Protein AF-A0A0R2HBV1-F1 (afdb_monomer_lite)

Organism: NCBI:txid1410657

Radius of gyration: 14.28 Å; chains: 1; bounding box: 38×38×32 Å

Secondary structure (DSSP, 8-state):
-EEEEETTT-S-HHHHHHHHHHTT-EEEEEEETTS---SSSEEEEE-SSTTHHHHHHHHH--TT-EEE------TT--TTS---S-TTSTTSS--

Foldseek 3Di:
DAEEEAPVQDPPVVVVVVVCVVVVHAYEYEYEPVDDDDDPHHYDYFHPDDCRSVVVCVVPDDPPYFYDGDHDDPPDDDPDDDDPCPPPTPPPRDD

pLDDT: mean 70.32, std 22.31, range [29.72, 93.0]

Structure (mmCIF, N/CA/C/O backbone):
data_AF-A0A0R2HBV1-F1
#
_entry.id   AF-A0A0R2HBV1-F1
#
loop_
_atom_site.group_PDB
_atom_site.id
_atom_site.type_symbol
_atom_site.label_atom_id
_atom_site.label_alt_id
_atom_site.label_comp_id
_atom_site.label_asym_id
_atom_site.label_entity_id
_atom_site.label_seq_id
_atom_site.pdbx_PDB_ins_code
_atom_site.Cartn_x
_atom_site.Cartn_y
_atom_site.Cartn_z
_atom_site.occupancy
_atom_site.B_iso_or_equiv
_atom_site.auth_seq_id
_atom_site.auth_comp_id
_atom_site.auth_asym_id
_atom_site.auth_atom_id
_atom_site.pdbx_PDB_model_num
ATOM 1 N N . MET A 1 1 ? -10.648 -4.814 3.631 1.00 86.69 1 MET A N 1
ATOM 2 C CA . MET A 1 1 ? -10.395 -3.386 3.402 1.00 86.69 1 MET A CA 1
ATOM 3 C C . MET A 1 1 ? -8.952 -3.095 3.732 1.00 86.69 1 MET A C 1
ATOM 5 O O . MET A 1 1 ? -8.571 -3.191 4.894 1.00 86.69 1 MET A O 1
ATOM 9 N N . ARG A 1 2 ? -8.179 -2.794 2.694 1.00 91.56 2 ARG A N 1
ATOM 10 C CA . ARG A 1 2 ? -6.782 -2.360 2.741 1.00 91.56 2 ARG A CA 1
ATOM 11 C C . ARG A 1 2 ? -6.655 -1.019 2.028 1.00 91.56 2 ARG A C 1
ATOM 13 O O . ARG A 1 2 ? -7.523 -0.669 1.230 1.00 91.56 2 ARG A O 1
ATOM 20 N N . LEU A 1 3 ? -5.584 -0.294 2.300 1.00 90.50 3 LEU A N 1
ATOM 21 C CA . LEU A 1 3 ? -5.217 0.943 1.633 1.00 90.50 3 LEU A CA 1
ATOM 22 C C . LEU A 1 3 ? -4.081 0.658 0.641 1.00 90.50 3 LEU A C 1
ATOM 24 O O . LEU A 1 3 ? -2.958 0.376 1.047 1.00 90.50 3 LEU A O 1
ATOM 28 N N . LEU A 1 4 ? -4.382 0.716 -0.654 1.00 90.56 4 LEU A N 1
ATOM 29 C CA . LEU A 1 4 ? -3.428 0.512 -1.742 1.00 90.56 4 LEU A CA 1
ATOM 30 C C . LEU A 1 4 ? -2.968 1.880 -2.257 1.00 90.56 4 LEU A C 1
ATOM 32 O O . LEU A 1 4 ? -3.783 2.681 -2.723 1.00 90.56 4 LEU A O 1
ATOM 36 N N . ILE A 1 5 ? -1.674 2.161 -2.141 1.00 88.56 5 ILE A N 1
ATOM 37 C CA . ILE A 1 5 ? -1.085 3.458 -2.483 1.00 88.56 5 ILE A CA 1
ATOM 38 C C . ILE A 1 5 ? -0.234 3.328 -3.734 1.00 88.56 5 ILE A C 1
ATOM 40 O O . ILE A 1 5 ? 0.685 2.512 -3.770 1.00 88.56 5 ILE A O 1
ATOM 44 N N . ASP A 1 6 ? -0.456 4.207 -4.701 1.00 87.44 6 ASP A N 1
ATOM 45 C CA . ASP A 1 6 ? 0.544 4.489 -5.726 1.00 87.44 6 ASP A CA 1
ATOM 46 C C . ASP A 1 6 ? 1.670 5.338 -5.122 1.00 87.44 6 ASP A C 1
ATOM 48 O O . ASP A 1 6 ? 1.532 6.529 -4.817 1.00 87.44 6 ASP A O 1
ATOM 52 N N . GLY A 1 7 ? 2.788 4.666 -4.878 1.00 84.81 7 GLY A N 1
ATOM 53 C CA . GLY A 1 7 ? 3.988 5.207 -4.277 1.00 84.81 7 GLY A CA 1
ATOM 54 C C . GLY A 1 7 ? 4.787 6.119 -5.201 1.00 84.81 7 GLY A C 1
ATOM 55 O O . GLY A 1 7 ? 5.530 6.944 -4.664 1.00 84.81 7 GLY A O 1
ATOM 56 N N . ASP A 1 8 ? 4.612 6.038 -6.521 1.00 79.38 8 ASP A N 1
ATOM 57 C CA . ASP A 1 8 ? 5.271 6.935 -7.478 1.00 79.38 8 ASP A CA 1
ATOM 58 C C . ASP A 1 8 ? 4.580 8.305 -7.474 1.00 79.38 8 ASP A C 1
ATOM 60 O O . ASP A 1 8 ? 5.230 9.353 -7.524 1.00 79.38 8 ASP A O 1
ATOM 64 N N . ALA A 1 9 ? 3.253 8.308 -7.328 1.00 73.88 9 ALA A N 1
ATOM 65 C CA . ALA A 1 9 ? 2.451 9.524 -7.340 1.00 73.88 9 ALA A CA 1
ATOM 66 C C . ALA A 1 9 ? 2.286 10.205 -5.969 1.00 73.88 9 ALA A C 1
ATOM 68 O O . ALA A 1 9 ? 1.816 11.337 -5.945 1.00 73.88 9 ALA A O 1
ATOM 69 N N . CYS A 1 10 ? 2.640 9.563 -4.844 1.00 77.25 10 CYS A N 1
ATOM 70 C CA . CYS A 1 10 ? 2.327 10.031 -3.481 1.00 77.25 10 CYS A CA 1
ATOM 71 C C . CYS A 1 10 ? 3.562 10.517 -2.685 1.00 77.25 10 CYS A C 1
ATOM 73 O O . CYS A 1 10 ? 4.330 9.678 -2.210 1.00 77.25 10 CYS A O 1
ATOM 75 N N . PRO A 1 11 ? 3.768 11.825 -2.424 1.00 68.75 11 PRO A N 1
ATOM 76 C CA . PRO A 1 11 ? 4.926 12.309 -1.668 1.00 68.75 11 PRO A CA 1
ATOM 77 C C . PRO A 1 11 ? 4.800 12.076 -0.151 1.00 68.75 11 PRO A C 1
ATOM 79 O O . PRO A 1 11 ? 5.794 11.742 0.493 1.00 68.75 11 PRO A O 1
ATOM 82 N N . ASN A 1 12 ? 3.590 12.148 0.422 1.00 77.81 12 ASN A N 1
ATOM 83 C CA . ASN A 1 12 ? 3.370 12.112 1.879 1.00 77.81 12 ASN A CA 1
ATOM 84 C C . ASN A 1 12 ? 2.904 10.735 2.386 1.00 77.81 12 ASN A C 1
ATOM 86 O O . ASN A 1 12 ? 1.870 10.603 3.037 1.00 77.81 12 ASN A O 1
ATOM 90 N N . LYS A 1 13 ? 3.682 9.687 2.098 1.00 82.44 13 LYS A N 1
ATOM 91 C CA . LYS A 1 13 ? 3.355 8.303 2.499 1.00 82.44 13 LYS A CA 1
ATOM 92 C C . LYS A 1 13 ? 3.337 8.087 4.019 1.00 82.44 13 LYS A C 1
ATOM 94 O O . LYS A 1 13 ? 2.539 7.300 4.509 1.00 82.44 13 LYS A O 1
ATOM 99 N N . GLU A 1 14 ? 4.170 8.805 4.768 1.00 84.38 14 GLU A N 1
ATOM 100 C CA . GLU A 1 14 ? 4.250 8.646 6.227 1.00 84.38 14 GLU A CA 1
ATOM 101 C C . GLU A 1 14 ? 2.967 9.100 6.940 1.00 84.38 14 GLU A C 1
ATOM 103 O O . GLU A 1 14 ? 2.492 8.435 7.852 1.00 84.38 14 GLU A O 1
ATOM 108 N N . GLU A 1 15 ? 2.357 10.200 6.492 1.00 83.06 15 GLU A N 1
ATOM 109 C CA . GLU A 1 15 ? 1.103 10.700 7.069 1.00 83.06 15 GLU A CA 1
ATOM 110 C C . GLU A 1 15 ? -0.054 9.723 6.824 1.00 83.06 15 GLU A C 1
ATOM 112 O O . GLU A 1 15 ? -0.834 9.434 7.732 1.00 83.06 15 GLU A O 1
ATOM 117 N N . LEU A 1 16 ? -0.118 9.147 5.617 1.00 82.38 16 LEU A N 1
ATOM 118 C CA . LEU A 1 16 ? -1.073 8.087 5.298 1.00 82.38 16 LEU A CA 1
ATOM 119 C C . LEU A 1 16 ? -0.843 6.838 6.145 1.00 82.38 16 LEU A C 1
ATOM 121 O O . LEU A 1 16 ? -1.813 6.215 6.566 1.00 82.38 16 LEU A O 1
ATOM 125 N N . TYR A 1 17 ? 0.414 6.491 6.421 1.00 88.19 17 TYR A N 1
ATOM 126 C CA . TYR A 1 17 ? 0.737 5.344 7.257 1.00 88.19 17 TYR A CA 1
ATOM 127 C C . TYR A 1 17 ? 0.285 5.544 8.705 1.00 88.19 17 TYR A C 1
ATOM 129 O O . TYR A 1 17 ? -0.381 4.670 9.253 1.00 88.19 17 TYR A O 1
ATOM 137 N N . GLN A 1 18 ? 0.543 6.712 9.302 1.00 85.81 18 GLN A N 1
ATOM 138 C CA . GLN A 1 18 ? 0.041 7.023 10.647 1.00 85.81 18 GLN A CA 1
ATOM 139 C C . GLN A 1 18 ? -1.492 6.973 10.702 1.00 85.81 18 GLN A C 1
ATOM 141 O O . GLN A 1 18 ? -2.062 6.380 11.616 1.00 85.81 18 GLN A O 1
ATOM 146 N N . LEU A 1 19 ? -2.168 7.503 9.678 1.00 83.81 19 LEU A N 1
ATOM 147 C CA . LEU A 1 19 ? -3.622 7.408 9.572 1.00 83.81 19 LEU A CA 1
ATOM 148 C C . LEU A 1 19 ? -4.091 5.949 9.444 1.00 83.81 19 LEU A C 1
ATOM 150 O O . LEU A 1 19 ? -5.048 5.540 10.095 1.00 83.81 19 LEU A O 1
ATOM 154 N N . ALA A 1 20 ? -3.420 5.140 8.627 1.00 86.94 20 ALA A N 1
ATOM 155 C CA . ALA A 1 20 ? -3.738 3.726 8.477 1.00 86.94 20 ALA A CA 1
ATOM 156 C C . ALA A 1 20 ? -3.596 2.975 9.814 1.00 86.94 20 ALA A C 1
ATOM 158 O O . ALA A 1 20 ? -4.478 2.192 10.169 1.00 86.94 20 ALA A O 1
ATOM 159 N N . LEU A 1 21 ? -2.560 3.284 10.604 1.00 88.88 21 LEU A N 1
ATOM 160 C CA . LEU A 1 21 ? -2.371 2.744 11.953 1.00 88.88 21 LEU A CA 1
ATOM 161 C C . LEU A 1 21 ? -3.499 3.154 12.909 1.00 88.88 21 LEU A C 1
ATOM 163 O O . LEU A 1 21 ? -4.070 2.289 13.575 1.00 88.88 21 LEU A O 1
ATOM 167 N N . ASP A 1 22 ? -3.863 4.439 12.944 1.00 90.00 22 ASP A N 1
ATOM 168 C CA . ASP A 1 22 ? -4.923 4.964 13.818 1.00 90.00 22 ASP A CA 1
ATOM 169 C C . ASP A 1 22 ? -6.280 4.288 13.566 1.00 90.00 22 ASP A C 1
ATOM 171 O O . ASP A 1 22 ? -7.056 4.047 14.495 1.00 90.00 22 ASP A O 1
ATOM 175 N N . TYR A 1 23 ? -6.559 3.950 12.305 1.00 87.56 23 TYR A N 1
ATOM 176 C CA . TYR A 1 23 ? -7.789 3.275 11.890 1.00 87.56 23 TYR A CA 1
ATOM 177 C C . TYR A 1 23 ? -7.657 1.747 11.813 1.00 87.56 23 TYR A C 1
ATOM 179 O O . TYR A 1 23 ? -8.637 1.070 11.492 1.00 87.56 23 TYR A O 1
ATOM 187 N N . ASN A 1 24 ? -6.484 1.192 12.137 1.00 91.19 24 ASN A N 1
ATOM 188 C CA . ASN A 1 24 ? -6.169 -0.234 12.035 1.00 91.19 24 ASN A CA 1
ATOM 189 C C . ASN A 1 24 ? -6.482 -0.813 10.637 1.00 91.19 24 ASN A C 1
ATOM 191 O O . ASN A 1 24 ? -7.096 -1.876 10.502 1.00 91.19 24 ASN A O 1
ATOM 195 N N . ILE A 1 25 ? -6.091 -0.072 9.598 1.00 89.88 25 ILE A N 1
ATOM 196 C CA . ILE A 1 25 ? -6.196 -0.441 8.186 1.00 89.88 25 ILE A CA 1
ATOM 197 C C . ILE A 1 25 ? -4.800 -0.821 7.695 1.00 89.88 25 ILE A C 1
ATOM 199 O O . ILE A 1 25 ? -3.833 -0.095 7.898 1.00 89.88 25 ILE A O 1
ATOM 203 N N . GLU A 1 26 ? -4.693 -1.964 7.028 1.00 92.88 26 GLU A N 1
ATOM 204 C CA . GLU A 1 26 ? -3.455 -2.384 6.370 1.00 92.88 26 GLU A CA 1
ATOM 205 C C . GLU A 1 26 ? -3.144 -1.458 5.188 1.00 92.88 26 GLU A C 1
ATOM 207 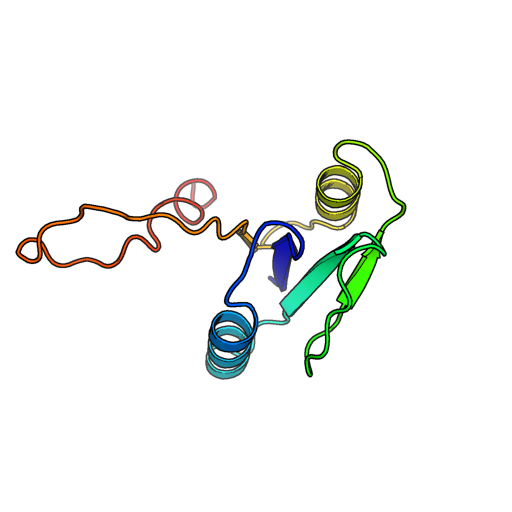O O . GLU A 1 26 ? -4.025 -1.203 4.368 1.00 92.88 26 GLU A O 1
ATOM 212 N N . MET A 1 27 ? -1.905 -0.972 5.090 1.00 91.94 27 MET A N 1
ATOM 213 C CA . MET A 1 27 ? -1.441 -0.1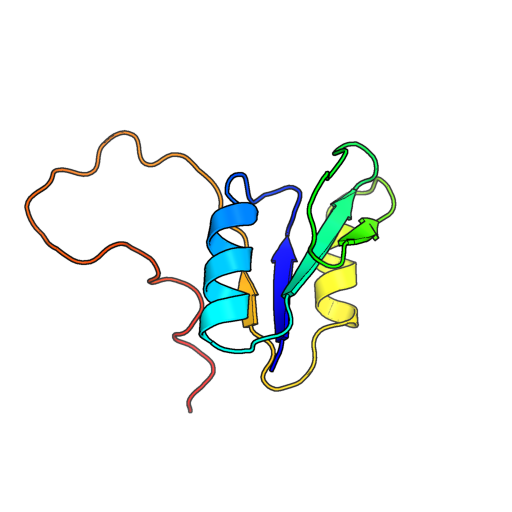10 4.002 1.00 91.94 27 MET A CA 1
ATOM 214 C C . MET A 1 27 ? -0.340 -0.804 3.199 1.00 91.94 27 MET A C 1
ATOM 216 O O . MET A 1 27 ? 0.672 -1.213 3.766 1.00 91.94 27 MET A O 1
ATOM 220 N N . ILE A 1 28 ? -0.533 -0.875 1.880 1.00 93.00 28 ILE A N 1
ATOM 221 C CA . ILE A 1 28 ? 0.402 -1.459 0.916 1.00 93.00 28 ILE A CA 1
ATOM 222 C C . ILE A 1 28 ? 0.746 -0.394 -0.121 1.00 93.00 28 ILE A C 1
ATOM 224 O O . ILE A 1 28 ? -0.141 0.190 -0.747 1.00 93.00 28 ILE A O 1
ATOM 228 N N . VAL A 1 29 ? 2.036 -0.139 -0.306 1.00 92.06 29 VAL A N 1
ATOM 229 C CA . VAL A 1 29 ? 2.541 0.848 -1.262 1.00 92.06 29 VAL A CA 1
ATOM 230 C C . VAL A 1 29 ? 3.136 0.153 -2.475 1.00 92.06 29 VAL A C 1
ATOM 232 O O . VAL A 1 29 ? 3.950 -0.750 -2.331 1.00 92.06 29 VAL A O 1
ATOM 235 N N . PHE A 1 30 ? 2.767 0.598 -3.669 1.00 91.12 30 PHE A N 1
ATOM 236 C CA . PHE A 1 30 ? 3.267 0.081 -4.938 1.00 91.12 30 PHE A CA 1
ATOM 237 C C . PHE A 1 30 ? 4.115 1.154 -5.609 1.00 91.12 30 PHE A C 1
ATOM 239 O O . PHE A 1 30 ? 3.632 2.262 -5.810 1.00 91.12 30 PHE A O 1
ATOM 246 N N . CYS A 1 31 ? 5.368 0.867 -5.939 1.00 89.12 31 CYS A N 1
ATOM 247 C CA . CYS A 1 31 ? 6.234 1.830 -6.622 1.00 89.12 31 CYS A CA 1
ATOM 248 C C . CYS A 1 31 ? 7.188 1.125 -7.573 1.00 89.12 31 CYS A C 1
ATOM 250 O O . CYS A 1 31 ? 7.494 -0.056 -7.391 1.00 89.12 31 CYS A O 1
ATOM 252 N N . ASP A 1 32 ? 7.688 1.837 -8.573 1.00 85.56 32 ASP A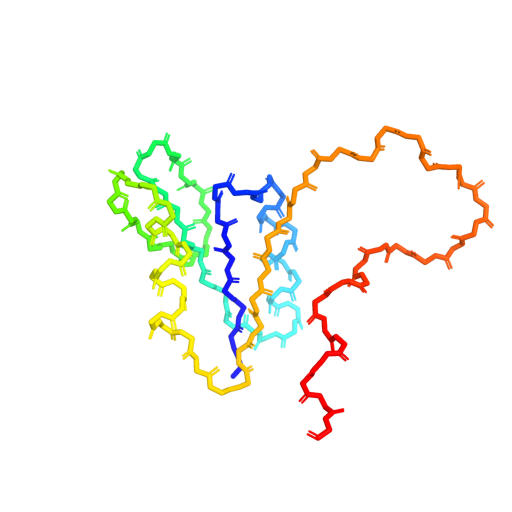 N 1
ATOM 253 C CA . ASP A 1 32 ? 8.741 1.291 -9.416 1.00 85.56 32 ASP A CA 1
ATOM 254 C C . ASP A 1 32 ? 10.101 1.242 -8.685 1.00 85.56 32 ASP A C 1
ATOM 256 O O . ASP A 1 32 ? 10.305 1.802 -7.603 1.00 85.56 32 ASP A O 1
ATOM 260 N N . TYR A 1 33 ? 11.075 0.554 -9.282 1.00 80.50 33 TYR A N 1
ATOM 261 C CA . TYR A 1 33 ? 12.440 0.481 -8.744 1.00 80.50 33 TYR A CA 1
ATOM 262 C C . TYR A 1 33 ? 13.223 1.805 -8.812 1.00 80.50 33 TYR A C 1
ATOM 264 O O . TYR A 1 33 ? 14.357 1.863 -8.325 1.00 80.50 33 TYR A O 1
ATOM 272 N N . SER A 1 34 ? 12.676 2.857 -9.430 1.00 75.25 34 SER A N 1
ATOM 273 C CA . SER A 1 34 ? 13.337 4.162 -9.513 1.00 75.25 34 SER A CA 1
ATOM 274 C C . SER A 1 34 ? 13.183 4.968 -8.218 1.00 75.25 34 SER A C 1
ATOM 276 O O . SER A 1 34 ? 14.042 5.797 -7.900 1.00 75.25 34 SER A O 1
ATOM 278 N N . HIS A 1 35 ? 12.160 4.655 -7.417 1.00 68.44 35 HIS A N 1
ATOM 279 C CA . HIS A 1 35 ? 11.904 5.271 -6.123 1.00 68.44 35 HIS A CA 1
ATOM 280 C C . HIS A 1 35 ? 12.354 4.350 -4.982 1.00 68.44 35 HIS A C 1
ATOM 282 O O . HIS A 1 35 ? 11.754 3.315 -4.713 1.00 68.44 35 HIS A O 1
ATOM 288 N N . ILE A 1 36 ? 13.409 4.733 -4.256 1.00 66.56 36 ILE A N 1
ATOM 289 C CA . ILE A 1 36 ? 13.779 4.038 -3.014 1.00 66.56 36 ILE A CA 1
ATOM 290 C C . ILE A 1 36 ? 12.835 4.514 -1.910 1.00 66.56 36 ILE A C 1
ATOM 292 O O . ILE A 1 36 ? 12.962 5.637 -1.417 1.00 66.56 36 ILE A O 1
ATOM 296 N N . ILE A 1 37 ? 11.908 3.651 -1.506 1.00 71.56 37 ILE A N 1
ATOM 297 C CA . ILE A 1 37 ? 11.015 3.901 -0.379 1.00 71.56 37 ILE A CA 1
ATOM 298 C C . ILE A 1 37 ? 11.658 3.350 0.897 1.00 71.56 37 ILE A C 1
ATOM 300 O O . ILE A 1 37 ? 11.925 2.157 1.014 1.00 71.56 37 ILE A O 1
ATOM 304 N N . ASN A 1 38 ? 11.892 4.238 1.866 1.00 67.38 38 ASN A N 1
ATOM 305 C CA . ASN A 1 38 ? 12.297 3.885 3.226 1.00 67.38 38 ASN A CA 1
ATOM 306 C C . ASN A 1 38 ? 11.135 4.223 4.168 1.00 67.38 38 ASN A C 1
ATOM 308 O O . ASN A 1 38 ? 10.974 5.383 4.543 1.00 67.38 38 ASN A O 1
ATOM 312 N N . GLY A 1 39 ? 10.322 3.227 4.513 1.00 76.44 39 GLY A N 1
ATOM 313 C CA . GLY A 1 39 ? 9.183 3.362 5.422 1.00 76.44 39 GLY A CA 1
ATOM 314 C C . GLY A 1 39 ? 8.930 2.070 6.196 1.00 76.44 39 GLY A C 1
ATOM 315 O O . GLY A 1 39 ? 9.495 1.029 5.865 1.00 76.44 39 GLY A O 1
ATOM 316 N N . GLU A 1 40 ? 8.101 2.143 7.237 1.00 85.38 40 GLU A N 1
ATOM 317 C CA . GLU A 1 40 ? 7.706 0.975 8.048 1.00 85.38 40 GLU A CA 1
ATOM 318 C C . GLU A 1 40 ? 6.487 0.223 7.481 1.00 85.38 40 GLU A C 1
ATOM 320 O O . GLU A 1 40 ? 6.059 -0.784 8.040 1.00 85.38 40 GLU A O 1
ATOM 325 N N . TYR A 1 41 ? 5.937 0.701 6.367 1.00 87.31 41 TYR A N 1
ATOM 326 C CA . TYR A 1 41 ? 4.810 0.104 5.657 1.00 87.31 41 TYR A CA 1
ATOM 327 C C . TYR A 1 41 ? 5.258 -0.907 4.599 1.00 87.31 41 TYR A C 1
ATOM 329 O O . TYR A 1 41 ? 6.362 -0.832 4.049 1.00 87.31 41 TYR A O 1
ATOM 337 N N . GLU A 1 42 ? 4.366 -1.842 4.275 1.00 91.25 42 GLU A N 1
ATOM 338 C CA . GLU A 1 42 ? 4.608 -2.811 3.212 1.00 91.25 42 GLU A CA 1
ATOM 339 C C . GLU A 1 42 ? 4.772 -2.098 1.867 1.00 91.25 42 GLU A C 1
ATOM 341 O O . GLU A 1 42 ? 3.993 -1.212 1.509 1.00 91.25 42 GLU A O 1
ATOM 346 N N . THR A 1 43 ? 5.815 -2.480 1.130 1.00 91.50 43 THR A N 1
ATOM 347 C CA . THR A 1 43 ? 6.120 -1.920 -0.186 1.00 91.50 43 THR A CA 1
ATOM 348 C C . THR A 1 43 ? 6.332 -3.041 -1.196 1.00 91.50 43 THR A C 1
ATOM 350 O O . THR A 1 43 ? 7.193 -3.904 -1.008 1.00 91.50 43 THR A O 1
ATOM 353 N N . ILE A 1 44 ? 5.566 -3.001 -2.282 1.00 91.19 44 ILE A N 1
ATOM 354 C CA . ILE A 1 44 ? 5.662 -3.896 -3.430 1.00 91.19 44 ILE A CA 1
ATOM 355 C C . ILE A 1 44 ? 6.334 -3.133 -4.571 1.00 91.19 44 ILE A C 1
ATOM 357 O O . ILE A 1 44 ? 5.790 -2.170 -5.112 1.00 91.19 44 ILE A O 1
ATOM 361 N N . TYR A 1 45 ? 7.533 -3.582 -4.939 1.00 90.19 45 TYR A N 1
ATOM 362 C CA . TYR A 1 45 ? 8.278 -3.007 -6.053 1.00 90.19 45 TYR A CA 1
ATOM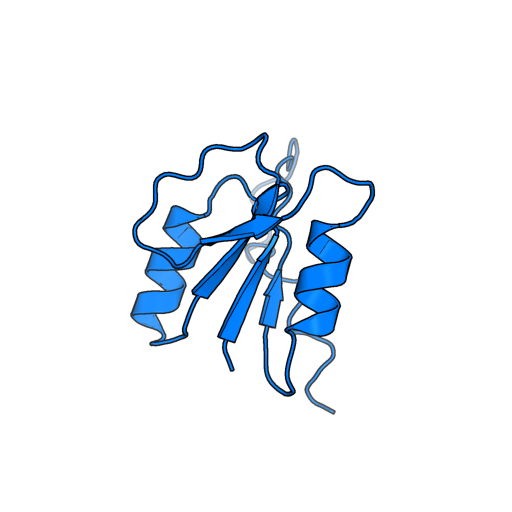 363 C C . TYR A 1 45 ? 7.804 -3.590 -7.385 1.00 90.19 45 TYR A C 1
ATOM 365 O O . TYR A 1 45 ? 7.719 -4.809 -7.548 1.00 90.19 45 TYR A O 1
ATOM 373 N N . CYS A 1 46 ? 7.512 -2.698 -8.323 1.00 87.56 46 CYS A N 1
ATOM 374 C CA . CYS A 1 46 ? 6.987 -2.986 -9.649 1.00 87.56 46 CYS A CA 1
ATOM 375 C C . CYS A 1 46 ? 8.084 -2.802 -10.709 1.00 87.56 46 CYS A C 1
ATOM 377 O O . CYS A 1 46 ? 9.004 -1.996 -10.536 1.00 87.56 46 CYS A O 1
ATOM 379 N N . ASP A 1 47 ? 7.993 -3.540 -11.818 1.00 86.44 47 ASP A N 1
ATOM 380 C CA . ASP A 1 47 ? 8.918 -3.361 -12.940 1.00 86.44 47 ASP A CA 1
ATOM 381 C C . ASP A 1 47 ? 8.798 -1.949 -13.540 1.00 86.44 47 ASP A C 1
ATOM 383 O O . ASP A 1 47 ? 7.746 -1.313 -13.511 1.00 86.44 47 ASP A O 1
ATOM 387 N N . MET A 1 48 ? 9.897 -1.452 -14.115 1.00 73.06 48 MET A N 1
ATOM 388 C CA . MET A 1 48 ? 9.901 -0.156 -14.795 1.00 73.06 48 MET A CA 1
ATOM 389 C C . MET A 1 48 ? 9.186 -0.287 -16.148 1.00 73.06 48 MET A C 1
ATOM 391 O O . MET A 1 48 ? 9.749 -0.806 -17.116 1.00 73.06 48 MET A O 1
ATOM 395 N N . GLY A 1 49 ? 7.945 0.189 -16.217 1.00 74.44 49 GLY A N 1
ATOM 396 C CA . GLY A 1 49 ? 7.084 0.130 -17.397 1.00 74.44 49 GLY A CA 1
ATOM 397 C C . GLY A 1 49 ? 5.952 1.154 -17.319 1.00 74.44 49 GLY A C 1
ATOM 398 O O . GLY A 1 49 ? 5.604 1.628 -16.243 1.00 74.44 49 GLY A O 1
ATOM 399 N N . HIS A 1 50 ? 5.390 1.529 -18.471 1.00 72.88 50 HIS A N 1
ATOM 400 C CA . HIS A 1 50 ? 4.264 2.468 -18.513 1.00 72.88 50 HIS A CA 1
ATOM 401 C C . HIS A 1 50 ? 3.040 1.850 -17.822 1.00 72.88 50 HIS A C 1
ATOM 403 O O . HIS A 1 50 ? 2.602 0.769 -18.219 1.00 72.88 50 HIS A O 1
ATOM 409 N N . ASP A 1 51 ? 2.497 2.545 -16.822 1.00 73.50 51 ASP A N 1
ATOM 410 C CA . ASP A 1 51 ? 1.349 2.135 -15.999 1.00 73.50 51 ASP A CA 1
ATOM 411 C C . ASP A 1 51 ? 1.524 0.788 -15.261 1.00 73.50 51 ASP A C 1
ATOM 413 O O . ASP A 1 51 ? 0.537 0.132 -14.930 1.00 73.50 51 ASP A O 1
ATOM 417 N N . GLU A 1 52 ? 2.756 0.319 -15.017 1.00 84.25 52 GLU A N 1
ATOM 418 C CA . GLU A 1 52 ? 2.967 -1.000 -14.389 1.00 84.25 52 GLU A CA 1
ATOM 419 C C . GLU A 1 52 ? 2.440 -1.031 -12.943 1.00 84.25 52 GLU A C 1
ATOM 421 O O . GLU A 1 52 ? 1.771 -1.985 -12.542 1.00 84.25 52 GLU A O 1
ATOM 426 N N . VAL A 1 53 ? 2.666 0.050 -12.188 1.00 82.62 53 VAL A N 1
ATOM 427 C CA . VAL A 1 53 ? 2.147 0.231 -10.822 1.00 82.62 53 VAL A CA 1
ATOM 428 C C . VAL A 1 53 ? 0.617 0.169 -10.807 1.00 82.62 53 VAL A C 1
ATOM 430 O O . VAL A 1 53 ? 0.044 -0.626 -10.059 1.00 82.62 53 VAL A O 1
ATOM 433 N N . ASP A 1 54 ? -0.050 0.919 -11.689 1.00 80.75 54 ASP A N 1
ATOM 434 C CA . ASP A 1 54 ? -1.513 0.909 -11.816 1.00 80.75 54 ASP A CA 1
ATOM 435 C C . ASP A 1 54 ? -2.051 -0.487 -12.161 1.00 80.75 54 ASP A C 1
ATOM 437 O O . ASP A 1 54 ? -3.049 -0.946 -11.596 1.00 80.75 54 ASP A O 1
ATOM 441 N N . GLN A 1 55 ? -1.383 -1.198 -13.076 1.00 81.56 55 GLN A N 1
ATOM 442 C CA . GLN A 1 55 ? -1.775 -2.552 -13.465 1.00 81.56 55 GLN A CA 1
ATOM 443 C C . GLN A 1 55 ? -1.641 -3.556 -12.323 1.00 81.56 55 GLN A C 1
ATOM 445 O O . GLN A 1 55 ? -2.451 -4.482 -1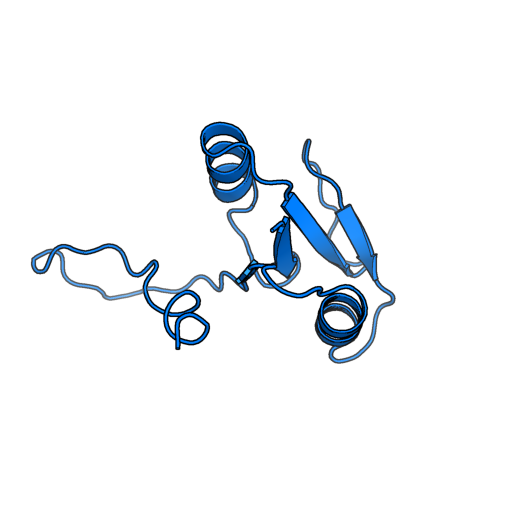2.232 1.00 81.56 55 GLN A O 1
ATOM 450 N N . ILE A 1 56 ? -0.624 -3.414 -11.476 1.00 86.44 56 ILE A N 1
ATOM 451 C CA . ILE A 1 56 ? -0.427 -4.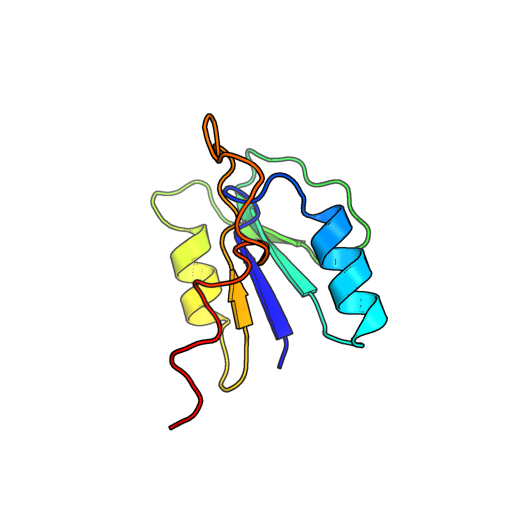292 -10.323 1.00 86.44 56 ILE A CA 1
ATOM 452 C C . ILE A 1 56 ? -1.466 -3.983 -9.247 1.00 86.44 56 ILE A C 1
ATOM 454 O O . ILE A 1 56 ? -2.135 -4.912 -8.797 1.00 86.44 56 ILE A O 1
ATOM 458 N N . ILE A 1 57 ? -1.706 -2.707 -8.926 1.00 84.38 57 ILE A N 1
ATOM 459 C CA . ILE A 1 57 ? -2.787 -2.303 -8.013 1.00 84.38 57 ILE A CA 1
ATOM 460 C C . ILE A 1 57 ? -4.127 -2.877 -8.490 1.00 84.38 57 ILE A C 1
ATOM 462 O O . ILE A 1 57 ? -4.864 -3.464 -7.701 1.00 84.38 57 ILE A O 1
ATOM 466 N N . TYR A 1 58 ? -4.431 -2.777 -9.789 1.00 82.62 58 TYR A N 1
ATOM 467 C CA . TYR A 1 58 ? -5.662 -3.324 -10.364 1.00 82.62 58 TYR A CA 1
ATOM 468 C C . TYR A 1 58 ? -5.793 -4.845 -10.181 1.00 82.62 58 TYR A C 1
ATOM 470 O O . TYR A 1 58 ? -6.891 -5.340 -9.924 1.00 82.62 58 TYR A O 1
ATOM 478 N N . LYS A 1 59 ? -4.694 -5.598 -10.319 1.00 85.06 59 LYS A N 1
ATOM 479 C CA . LYS A 1 59 ? -4.684 -7.062 -10.143 1.00 85.06 59 LYS A CA 1
ATOM 480 C C . LYS A 1 59 ? -4.803 -7.471 -8.673 1.00 85.06 59 LYS A C 1
ATOM 482 O O . LYS A 1 59 ? -5.450 -8.476 -8.386 1.00 85.06 59 LYS A O 1
ATOM 487 N N . GLU A 1 60 ? -4.187 -6.710 -7.772 1.00 86.12 60 GLU A N 1
ATOM 488 C CA . GLU A 1 60 ? -4.140 -6.993 -6.332 1.00 86.12 60 GLU A CA 1
ATOM 489 C C . GLU A 1 60 ? -5.383 -6.507 -5.578 1.00 86.12 60 GLU A C 1
ATOM 491 O O . GLU A 1 60 ? -5.689 -7.012 -4.494 1.00 86.12 60 GLU A O 1
ATOM 496 N N . ALA A 1 61 ? -6.118 -5.542 -6.135 1.00 85.12 61 ALA A N 1
ATOM 497 C CA . ALA A 1 61 ? -7.303 -4.983 -5.508 1.00 85.12 61 ALA A CA 1
ATOM 498 C C . ALA A 1 61 ? -8.395 -6.038 -5.286 1.00 85.12 61 ALA A C 1
ATOM 500 O O . ALA A 1 61 ? -8.764 -6.830 -6.161 1.00 85.12 61 ALA A O 1
ATOM 501 N N . HIS A 1 62 ? -8.965 -6.017 -4.089 1.00 85.25 62 HIS A N 1
ATOM 502 C CA . HIS A 1 62 ? -10.114 -6.819 -3.715 1.00 85.25 62 HIS A CA 1
ATOM 503 C C . HIS A 1 62 ? -11.314 -5.927 -3.412 1.00 85.25 62 HIS A C 1
ATOM 505 O O . HIS A 1 62 ? -11.221 -4.705 -3.281 1.00 85.25 62 HIS A O 1
ATOM 511 N N . ARG A 1 63 ? -12.487 -6.557 -3.311 1.00 81.69 63 ARG A N 1
ATOM 512 C CA . ARG A 1 63 ? -13.689 -5.872 -2.838 1.00 81.69 63 ARG A CA 1
ATOM 513 C C . ARG A 1 63 ? -13.399 -5.254 -1.461 1.00 81.69 63 ARG A C 1
ATOM 515 O O . ARG A 1 63 ? -12.817 -5.912 -0.603 1.00 81.69 63 ARG A O 1
ATOM 522 N N . ASP A 1 64 ? -13.838 -4.011 -1.288 1.00 82.94 64 ASP A N 1
ATOM 523 C CA . ASP A 1 64 ? -13.662 -3.179 -0.090 1.00 82.94 64 ASP A CA 1
ATOM 524 C C . ASP A 1 64 ? -12.249 -2.615 0.123 1.00 82.94 64 ASP A C 1
ATOM 526 O O . ASP A 1 64 ? -11.995 -2.044 1.179 1.00 82.94 64 ASP A O 1
ATOM 530 N N . ASP A 1 65 ? -11.324 -2.746 -0.830 1.00 82.25 65 ASP A N 1
ATOM 531 C CA . ASP A 1 65 ? -10.055 -2.012 -0.771 1.00 82.25 65 ASP A CA 1
ATOM 532 C C . ASP A 1 65 ? -10.227 -0.545 -1.187 1.00 82.25 65 ASP A C 1
ATOM 534 O O . ASP A 1 65 ? -11.064 -0.196 -2.021 1.00 82.25 65 ASP A O 1
ATOM 538 N N . ILE A 1 66 ? -9.409 0.319 -0.589 1.00 83.94 66 ILE A N 1
ATOM 539 C CA . ILE A 1 66 ? -9.321 1.745 -0.884 1.00 83.94 66 ILE A CA 1
ATOM 540 C C . ILE A 1 66 ? -8.032 1.960 -1.665 1.00 83.94 66 ILE A C 1
ATOM 542 O O . ILE A 1 66 ? -6.956 1.631 -1.180 1.00 83.94 66 ILE A O 1
ATOM 546 N N . ILE A 1 67 ? -8.137 2.533 -2.860 1.00 84.62 67 ILE A N 1
ATOM 547 C CA . ILE A 1 67 ? -6.984 2.878 -3.697 1.00 84.62 67 ILE A CA 1
ATOM 548 C C . ILE A 1 67 ? -6.785 4.395 -3.633 1.00 84.62 67 ILE A C 1
ATOM 550 O O . ILE A 1 67 ? -7.766 5.137 -3.647 1.00 84.62 67 ILE A O 1
ATOM 554 N N . THR A 1 68 ? -5.550 4.885 -3.544 1.00 76.31 68 THR A N 1
ATOM 555 C CA . THR A 1 68 ? -5.282 6.329 -3.628 1.00 76.31 68 THR A CA 1
ATOM 556 C C . THR A 1 68 ? -3.946 6.648 -4.300 1.00 76.31 68 THR A C 1
ATOM 558 O O . THR A 1 68 ? -2.960 5.925 -4.161 1.00 76.31 68 THR A O 1
ATOM 561 N N . HIS A 1 69 ? -3.936 7.781 -5.003 1.00 71.56 69 HIS A N 1
ATOM 562 C CA . HIS A 1 69 ? -2.784 8.390 -5.664 1.00 71.56 69 HIS A CA 1
ATOM 563 C C . HIS A 1 69 ? -2.733 9.846 -5.171 1.00 71.56 69 HIS A C 1
ATOM 565 O O . HIS A 1 69 ? -3.659 10.613 -5.441 1.00 71.56 69 HIS A O 1
ATOM 571 N N . VAL A 1 70 ? -1.719 10.252 -4.400 1.00 56.53 70 VAL A N 1
ATOM 572 C CA . VAL A 1 70 ? -1.687 11.609 -3.810 1.00 56.53 70 VAL A CA 1
ATOM 573 C C . VAL A 1 70 ? -0.736 12.520 -4.578 1.00 56.53 70 VAL A C 1
ATOM 575 O O . VAL A 1 70 ? 0.378 12.745 -4.143 1.00 56.53 70 VAL A O 1
ATOM 578 N N . GLY A 1 71 ? -1.162 13.108 -5.694 1.00 45.59 71 GLY A N 1
ATOM 579 C CA . GLY A 1 71 ? -0.344 14.117 -6.380 1.00 45.59 71 GLY A CA 1
ATOM 580 C C . GLY A 1 71 ? -0.283 15.451 -5.615 1.00 45.59 71 GLY A C 1
ATOM 581 O O . GLY A 1 71 ? -1.320 16.037 -5.308 1.00 45.59 71 GLY A O 1
ATOM 582 N N . GLU A 1 72 ? 0.909 16.000 -5.357 1.00 36.56 72 GLU A N 1
ATOM 583 C CA . GLU A 1 72 ? 1.048 17.394 -4.905 1.00 36.56 72 GLU A CA 1
ATOM 584 C C . GLU A 1 72 ? 1.116 18.359 -6.098 1.00 36.56 72 GLU A C 1
ATOM 586 O O . GLU A 1 72 ? 2.027 18.248 -6.911 1.00 36.56 72 GLU A O 1
ATOM 591 N N . LYS A 1 73 ? 0.201 19.344 -6.155 1.00 33.97 73 LYS A N 1
ATOM 592 C CA . LYS A 1 73 ? 0.476 20.798 -6.293 1.00 33.97 73 LYS A CA 1
ATOM 593 C C . LYS A 1 73 ? -0.825 21.596 -6.117 1.00 33.97 73 LYS A C 1
ATOM 595 O O . LYS A 1 73 ? -1.469 21.963 -7.096 1.00 33.97 73 LYS A O 1
ATOM 600 N N . THR A 1 74 ? -1.176 21.982 -4.895 1.00 34.59 74 THR A N 1
ATOM 601 C CA . THR A 1 74 ? -2.144 23.072 -4.670 1.00 34.59 74 THR A CA 1
ATOM 602 C C . THR A 1 74 ? -1.402 24.396 -4.485 1.00 34.59 74 THR A C 1
ATOM 604 O O . THR A 1 74 ? -1.335 24.953 -3.394 1.00 34.59 74 THR A O 1
ATOM 607 N N . HIS A 1 75 ? -0.823 24.926 -5.567 1.00 30.38 75 HIS A N 1
ATOM 608 C CA . HIS A 1 75 ? -0.465 26.347 -5.621 1.00 30.38 75 HIS A CA 1
ATOM 609 C C . HIS A 1 75 ? -1.753 27.139 -5.899 1.00 30.38 75 HIS A C 1
ATOM 611 O O . HIS A 1 75 ? -2.186 27.225 -7.045 1.00 30.38 75 HIS A O 1
ATOM 617 N N . GLY A 1 76 ? -2.374 27.691 -4.849 1.00 31.55 76 GLY A N 1
ATOM 618 C CA . GLY A 1 76 ? -3.452 28.682 -4.985 1.00 31.55 76 GLY A CA 1
ATOM 619 C C . GLY A 1 76 ? -4.827 28.321 -4.415 1.00 31.55 76 GLY A C 1
ATOM 620 O O . GLY A 1 76 ? -5.825 28.680 -5.032 1.00 31.55 76 GLY A O 1
ATOM 621 N N . PHE A 1 77 ? -4.915 27.670 -3.251 1.00 31.22 77 PHE A N 1
ATOM 622 C CA . PHE A 1 77 ? -6.186 27.578 -2.520 1.00 31.22 77 PHE A CA 1
ATOM 623 C C . PHE A 1 77 ? -6.236 28.633 -1.413 1.00 31.22 77 PHE A C 1
ATOM 625 O O . PHE A 1 77 ? -5.425 28.625 -0.489 1.00 31.22 77 PHE A O 1
ATOM 632 N N . ASN A 1 78 ? -7.168 29.578 -1.559 1.00 30.05 78 ASN A N 1
ATOM 633 C CA . ASN A 1 78 ? -7.471 30.578 -0.545 1.00 30.05 78 ASN A CA 1
ATOM 634 C C . ASN A 1 78 ? -8.072 29.881 0.679 1.00 30.05 78 ASN A C 1
ATOM 636 O O . ASN A 1 78 ? -9.062 29.160 0.567 1.00 30.05 78 ASN A O 1
ATOM 640 N N . HIS A 1 79 ? -7.454 30.121 1.833 1.00 40.44 79 HIS A N 1
ATOM 641 C CA . HIS A 1 79 ? -8.040 29.883 3.143 1.00 40.44 79 HIS A CA 1
ATOM 642 C C . HIS A 1 79 ? -9.312 30.720 3.257 1.00 40.44 79 HIS A C 1
ATOM 644 O O . HIS A 1 79 ? -9.187 31.930 3.388 1.00 40.44 79 HIS A O 1
ATOM 650 N N . GLU A 1 80 ? -10.489 30.100 3.169 1.00 35.62 80 GLU A N 1
ATOM 651 C CA . GLU A 1 80 ? -11.710 30.577 3.847 1.00 35.62 80 GLU A CA 1
ATOM 652 C C . GLU A 1 80 ? -12.910 29.616 3.739 1.00 35.62 80 GLU A C 1
ATOM 654 O O . GLU A 1 80 ? -13.861 29.787 4.491 1.00 35.62 80 GLU A O 1
ATOM 659 N N . ASP A 1 81 ? -12.843 28.547 2.935 1.00 33.09 81 ASP A N 1
ATOM 660 C CA . ASP A 1 81 ? -13.863 27.488 2.932 1.00 33.09 81 ASP A CA 1
ATOM 661 C C . ASP A 1 81 ? -13.272 26.145 3.392 1.00 33.09 81 ASP A C 1
ATOM 663 O O . ASP A 1 81 ? -12.681 25.383 2.625 1.00 33.09 81 ASP A O 1
ATOM 667 N N . ASP A 1 82 ? -13.418 25.873 4.687 1.00 38.03 82 ASP A N 1
ATOM 668 C CA . ASP A 1 82 ? -13.026 24.629 5.345 1.00 38.03 82 ASP A CA 1
ATOM 669 C C . ASP A 1 82 ? -13.708 23.389 4.733 1.00 38.03 82 ASP A C 1
ATOM 671 O O . ASP A 1 82 ? -14.880 23.096 4.977 1.00 38.03 82 ASP A O 1
ATOM 675 N N . SER A 1 83 ? -12.928 22.588 4.006 1.00 31.42 83 SER A N 1
ATOM 676 C CA . SER A 1 83 ? -12.785 21.139 4.227 1.00 31.42 83 SER A CA 1
ATOM 677 C C . SER A 1 83 ? -11.583 20.630 3.419 1.00 31.42 83 SER A C 1
ATOM 679 O O . SER A 1 83 ? -11.605 20.731 2.190 1.00 31.42 83 SER A O 1
ATOM 681 N N . PRO A 1 84 ? -10.529 20.088 4.065 1.00 32.28 84 PRO A N 1
ATOM 682 C CA . PRO A 1 84 ? -9.351 19.588 3.370 1.00 32.28 84 PRO A CA 1
ATOM 683 C C . PRO A 1 84 ? -9.781 18.512 2.378 1.00 32.28 84 PRO A C 1
ATOM 685 O O . PRO A 1 84 ? -10.482 17.564 2.731 1.00 32.28 84 PRO A O 1
ATOM 688 N N . SER A 1 85 ? -9.388 18.691 1.122 1.00 39.69 85 SER A N 1
ATOM 689 C CA . SER A 1 85 ? -9.794 17.914 -0.043 1.00 39.69 85 SER A CA 1
ATOM 690 C C . SER A 1 85 ? -9.189 16.502 -0.082 1.00 39.69 85 SER A C 1
ATOM 692 O O . SER A 1 85 ? -8.622 16.090 -1.088 1.00 39.69 85 SER A O 1
ATOM 694 N N . LEU A 1 86 ? -9.474 15.718 0.963 1.00 38.31 86 LEU A N 1
ATOM 695 C CA . LEU A 1 86 ? -9.623 14.253 1.010 1.00 38.31 86 LEU A CA 1
ATOM 696 C C . LEU A 1 86 ? -10.707 13.723 0.030 1.00 38.31 86 LEU A C 1
ATOM 698 O O . LEU A 1 86 ? -11.114 12.565 0.083 1.00 38.31 86 LEU A O 1
ATOM 702 N N . TYR A 1 87 ? -11.244 14.579 -0.844 1.00 35.91 87 TYR A N 1
ATOM 703 C CA . TYR A 1 87 ? -12.620 14.494 -1.332 1.00 35.91 87 TYR A CA 1
ATOM 704 C C . TYR A 1 87 ? -12.810 13.749 -2.663 1.00 35.91 87 TYR A C 1
ATOM 706 O O . TYR A 1 87 ? -13.909 13.803 -3.206 1.00 35.91 87 TYR A O 1
ATOM 714 N N . TYR A 1 88 ? -11.808 13.048 -3.213 1.00 36.72 88 TYR A N 1
ATOM 715 C CA . TYR A 1 88 ? -11.964 12.455 -4.556 1.00 36.72 88 TYR A CA 1
ATOM 716 C C . TYR A 1 88 ? -11.887 10.934 -4.716 1.00 36.72 88 TYR A C 1
ATOM 718 O O . TYR A 1 88 ? -12.080 10.489 -5.841 1.00 36.72 88 TYR A O 1
ATOM 726 N N . PHE A 1 89 ? -11.736 10.110 -3.669 1.00 37.41 89 PHE A N 1
ATOM 727 C CA . PHE A 1 89 ? -11.741 8.649 -3.904 1.00 37.41 89 PHE A CA 1
ATOM 728 C C . PHE A 1 89 ? -12.734 7.803 -3.093 1.00 37.41 89 PHE A C 1
ATOM 730 O O . PHE A 1 89 ? -13.119 6.730 -3.545 1.00 37.41 89 PHE A O 1
ATOM 737 N N . CYS A 1 90 ? -13.289 8.302 -1.984 1.00 33.72 90 CYS A N 1
ATOM 738 C CA . CYS A 1 90 ? -14.258 7.526 -1.188 1.00 33.72 90 CYS A CA 1
ATOM 739 C C . CYS A 1 90 ? -15.727 7.619 -1.650 1.00 33.72 90 CYS A C 1
ATOM 741 O O . CYS A 1 90 ? -16.598 7.045 -1.001 1.00 33.72 90 CYS A O 1
ATOM 743 N N . ARG A 1 91 ? -16.059 8.336 -2.736 1.00 29.72 91 ARG A N 1
ATOM 744 C CA . ARG A 1 91 ? -17.467 8.671 -3.041 1.00 29.72 91 ARG A CA 1
ATOM 745 C C . ARG A 1 91 ? -18.234 7.726 -3.978 1.00 29.72 91 ARG A C 1
ATOM 747 O O . ARG A 1 91 ? -19.398 8.009 -4.223 1.00 29.72 91 ARG A O 1
ATOM 754 N N . ASN A 1 92 ? -17.646 6.634 -4.477 1.00 30.20 92 ASN A N 1
ATOM 755 C CA . ASN A 1 92 ? -18.290 5.791 -5.507 1.00 30.20 92 ASN A CA 1
ATOM 756 C C . ASN A 1 92 ? -18.514 4.306 -5.145 1.00 30.20 92 ASN A C 1
ATOM 758 O O . ASN A 1 92 ? -18.876 3.543 -6.033 1.00 30.20 92 ASN A O 1
ATOM 762 N N . PHE A 1 93 ? -18.332 3.868 -3.892 1.00 39.16 93 PHE A N 1
ATOM 763 C CA . PHE A 1 93 ? -18.494 2.438 -3.542 1.00 39.16 93 PHE A CA 1
ATOM 764 C C . PHE A 1 93 ? -19.527 2.121 -2.450 1.00 39.16 93 PHE A C 1
ATOM 766 O O . PHE A 1 93 ? -19.638 0.969 -2.039 1.00 39.16 93 PHE A O 1
ATOM 773 N N . ILE A 1 94 ? -20.329 3.102 -2.027 1.00 30.73 94 ILE A N 1
ATOM 774 C CA . ILE A 1 94 ? -21.564 2.845 -1.275 1.00 30.73 94 ILE A CA 1
ATOM 775 C C . ILE A 1 94 ? -22.739 3.257 -2.164 1.00 30.73 94 ILE A C 1
ATOM 777 O O . ILE A 1 94 ? -23.215 4.382 -2.063 1.00 30.73 94 ILE A O 1
ATOM 781 N N . ASP A 1 95 ? -23.130 2.354 -3.061 1.00 32.06 95 ASP A N 1
ATOM 782 C CA . ASP A 1 95 ? -24.514 2.105 -3.490 1.00 32.06 95 ASP A CA 1
ATOM 783 C C . ASP A 1 95 ? -24.632 0.633 -3.930 1.00 32.06 95 ASP A C 1
ATOM 785 O O . ASP A 1 95 ? -23.780 0.171 -4.727 1.00 32.06 95 ASP A O 1
#

InterPro domains:
  IPR003791 Protein of unknown function UPF0178 [PF02639] (16-67)
  IPR003791 Protein of unknown function UPF0178 [PTHR35146] (1-67)

Sequence (95 aa):
MRLLIDGDACPNKEELYQLALDYNIEMIVFCDYSHIINGEYETIYCDMGHDEVDQIIYKEAHRDDIITHVGEKTHGFNHEDDSPSLYYFCRNFID